Protein AF-A0A5K1DMB5-F1 (afdb_monomer)

Solvent-accessible surface area (backbone atoms only — not comparable to full-atom values): 5255 Å² total; per-residue (Å²): 139,75,87,73,62,65,66,62,50,48,53,52,42,49,58,52,51,43,51,72,74,43,48,63,58,34,63,74,73,70,47,84,67,73,89,75,86,88,87,82,77,71,88,88,74,47,62,75,55,50,54,52,53,51,36,67,69,67,78,49,92,77,84,86,81,57,77,76,74,70,67,58,96,60,92,85,127

pLDDT: mean 78.0, std 9.01, range [46.78, 87.88]

Foldseek 3Di:
DQPDPPVVLVVQCCLPVVCVPPVVVCVVVVHDRRPDDDDDDDPPNCPVVSLVVSCVVNVDDDDDDDPVVVPDPDPDD

Nearest PDB structures (foldseek):
  7mhs-assembly1_E  TM=9.115E-01  e=1.057E-04  Homo sapiens
  5t0g-assembly1_E  TM=9.099E-01  e=1.672E-04  Homo sapiens
  8ua0-assembly1_E  TM=8.987E-01  e=2.172E-04  Saccharomyces cerevisiae
  7ln1-assembly1_F  TM=8.919E-01  e=1.653E-03  Homo sapiens
  7l5x-assembly1_A  TM=7.968E-01  e=1.653E-03  Homo sapiens

Structure (mmCIF, N/CA/C/O backbone):
data_AF-A0A5K1DMB5-F1
#
_entry.id   AF-A0A5K1DMB5-F1
#
loop_
_atom_site.group_PDB
_atom_site.id
_atom_site.type_symbol
_atom_site.label_atom_id
_atom_site.label_alt_id
_atom_site.label_comp_id
_atom_site.label_asym_id
_atom_site.label_entity_id
_atom_site.label_seq_id
_atom_site.pdbx_PDB_ins_code
_atom_site.Cartn_x
_atom_site.Cartn_y
_atom_site.Cartn_z
_atom_site.occupancy
_atom_site.B_iso_or_equiv
_atom_site.auth_seq_id
_atom_site.auth_comp_id
_atom_site.auth_asym_id
_atom_site.auth_atom_id
_atom_site.pdbx_PDB_model_num
ATOM 1 N N . ASP A 1 1 ? 12.910 -4.619 6.275 1.00 50.69 1 ASP A N 1
ATOM 2 C CA . ASP A 1 1 ? 13.303 -3.200 6.280 1.00 50.69 1 ASP A CA 1
ATOM 3 C C . ASP A 1 1 ? 13.593 -2.646 4.902 1.00 50.69 1 ASP A C 1
ATOM 5 O O . ASP A 1 1 ? 14.287 -3.282 4.120 1.00 50.69 1 ASP A O 1
ATOM 9 N N . ILE A 1 2 ? 13.042 -1.468 4.608 1.00 61.81 2 ILE A N 1
ATOM 10 C CA . ILE A 1 2 ? 13.431 -0.625 3.469 1.00 61.81 2 ILE A CA 1
ATOM 11 C C . ILE A 1 2 ? 14.274 0.494 4.083 1.00 61.81 2 ILE A C 1
ATOM 13 O O . ILE A 1 2 ? 13.749 1.254 4.892 1.00 61.81 2 ILE A O 1
ATOM 17 N N . GLY A 1 3 ? 15.568 0.556 3.777 1.00 59.62 3 GLY A N 1
ATOM 18 C CA . GLY A 1 3 ? 16.450 1.601 4.303 1.00 59.62 3 GLY A CA 1
ATOM 19 C C . GLY A 1 3 ? 16.192 2.935 3.603 1.00 59.62 3 GLY A C 1
ATOM 20 O O . GLY A 1 3 ? 16.239 2.998 2.376 1.00 59.62 3 GLY A O 1
ATOM 21 N N . GLY A 1 4 ? 15.911 3.989 4.373 1.00 68.38 4 GLY A N 1
ATOM 22 C CA . GLY A 1 4 ? 15.510 5.290 3.836 1.00 68.38 4 GLY A CA 1
ATOM 23 C C . GLY A 1 4 ? 14.074 5.304 3.294 1.00 68.38 4 GLY A C 1
ATOM 24 O O . GLY A 1 4 ? 13.436 4.265 3.118 1.00 68.38 4 GLY A O 1
ATOM 25 N N . CYS A 1 5 ? 13.558 6.505 3.036 1.00 67.94 5 CYS A N 1
ATOM 26 C CA . CYS A 1 5 ? 12.157 6.783 2.686 1.00 67.94 5 CYS A CA 1
ATOM 27 C C . CYS A 1 5 ? 11.131 6.631 3.828 1.00 67.94 5 CYS A C 1
ATOM 29 O O . CYS A 1 5 ? 10.010 6.175 3.602 1.00 67.94 5 CYS A O 1
ATOM 31 N N . ASP A 1 6 ? 11.490 6.998 5.059 1.00 74.94 6 ASP A N 1
ATOM 32 C CA . ASP A 1 6 ? 10.563 6.910 6.199 1.00 74.94 6 ASP A CA 1
ATOM 33 C C . ASP A 1 6 ? 9.396 7.896 6.099 1.00 74.94 6 ASP A C 1
ATOM 35 O O . ASP A 1 6 ? 8.277 7.543 6.460 1.00 74.94 6 ASP A O 1
ATOM 39 N N . ILE A 1 7 ? 9.618 9.071 5.502 1.00 81.00 7 ILE A N 1
ATOM 40 C CA . ILE A 1 7 ? 8.551 10.045 5.227 1.00 81.00 7 ILE A CA 1
ATOM 41 C C . ILE A 1 7 ? 7.523 9.442 4.265 1.00 81.00 7 ILE A C 1
ATOM 43 O O . ILE A 1 7 ? 6.340 9.410 4.572 1.00 81.00 7 ILE A O 1
ATOM 47 N N . GLN A 1 8 ? 7.970 8.866 3.145 1.00 81.50 8 GLN A N 1
ATOM 48 C CA . GLN A 1 8 ? 7.063 8.281 2.155 1.00 81.50 8 GLN A CA 1
ATOM 49 C C . GLN A 1 8 ? 6.299 7.081 2.725 1.00 81.50 8 GLN A C 1
ATOM 51 O O . GLN A 1 8 ? 5.130 6.892 2.406 1.00 81.50 8 GLN A O 1
ATOM 56 N N . LYS A 1 9 ? 6.931 6.260 3.576 1.00 78.75 9 LYS A N 1
ATOM 57 C CA . LYS A 1 9 ? 6.222 5.182 4.288 1.00 78.75 9 LYS A CA 1
ATOM 58 C C . LYS A 1 9 ? 5.127 5.741 5.182 1.00 78.75 9 LYS A C 1
ATOM 60 O O . LYS A 1 9 ? 4.037 5.179 5.190 1.00 78.75 9 LYS A O 1
ATOM 65 N N . GLN A 1 10 ? 5.439 6.795 5.934 1.00 82.81 10 GLN A N 1
ATOM 66 C CA . GLN A 1 10 ? 4.501 7.423 6.851 1.00 82.81 10 GLN A CA 1
ATOM 67 C C . GLN A 1 10 ? 3.317 8.020 6.089 1.00 82.81 10 GLN A C 1
ATOM 69 O O . GLN A 1 10 ? 2.184 7.689 6.410 1.00 82.81 10 GLN A O 1
ATOM 74 N N . GLU A 1 11 ? 3.564 8.766 5.010 1.00 84.25 11 GLU A N 1
ATOM 75 C CA . GLU A 1 11 ? 2.500 9.354 4.188 1.00 84.25 11 GLU A CA 1
ATOM 76 C C . GLU A 1 11 ? 1.579 8.290 3.576 1.00 84.25 11 GLU A C 1
ATOM 78 O O . GLU A 1 11 ? 0.358 8.430 3.598 1.00 84.25 11 GLU A O 1
ATOM 83 N N . ILE A 1 12 ? 2.140 7.192 3.049 1.00 81.81 12 ILE A N 1
ATOM 84 C CA . ILE A 1 12 ? 1.330 6.097 2.490 1.00 81.81 12 ILE A CA 1
ATOM 85 C C . ILE A 1 12 ? 0.543 5.392 3.599 1.00 81.81 12 ILE A C 1
ATOM 87 O O . ILE A 1 12 ? -0.611 5.025 3.386 1.00 81.81 12 ILE A O 1
ATOM 91 N N . ARG A 1 13 ? 1.154 5.187 4.772 1.00 80.50 13 ARG A N 1
ATOM 92 C CA . ARG A 1 13 ? 0.465 4.617 5.932 1.00 80.50 13 ARG A CA 1
ATOM 93 C C . ARG A 1 13 ? -0.697 5.494 6.346 1.00 80.50 13 ARG A C 1
ATOM 95 O O . ARG A 1 13 ? -1.800 4.990 6.412 1.00 80.50 13 ARG A O 1
ATOM 102 N N . GLU A 1 14 ? -0.506 6.791 6.526 1.00 82.50 14 GLU A N 1
ATOM 103 C CA . GLU A 1 14 ? -1.598 7.699 6.882 1.00 82.50 14 GLU A CA 1
ATOM 104 C C . GLU A 1 14 ? -2.682 7.723 5.799 1.00 82.50 14 GLU A C 1
ATOM 106 O O . GLU A 1 14 ? -3.867 7.624 6.099 1.00 82.50 14 GLU A O 1
ATOM 111 N N . ALA A 1 15 ? -2.308 7.735 4.522 1.00 82.62 15 ALA A N 1
ATOM 112 C CA . ALA A 1 15 ? -3.283 7.702 3.439 1.00 82.62 15 ALA A CA 1
ATOM 113 C C . ALA A 1 15 ? -4.125 6.409 3.387 1.00 82.62 15 ALA A C 1
ATOM 115 O O . ALA A 1 15 ? -5.206 6.427 2.802 1.00 82.62 15 ALA A O 1
ATOM 116 N N . VAL A 1 16 ? -3.661 5.297 3.974 1.00 79.88 16 VAL A N 1
ATOM 117 C CA . VAL A 1 16 ? -4.347 3.991 3.938 1.00 79.88 16 VAL A CA 1
ATOM 118 C C . VAL A 1 16 ? -4.905 3.585 5.310 1.00 79.88 16 VAL A C 1
ATOM 120 O O . VAL A 1 16 ? -6.077 3.245 5.417 1.00 79.88 16 VAL A O 1
ATOM 123 N N . GLU A 1 17 ? -4.103 3.635 6.371 1.00 81.06 17 GLU A N 1
ATOM 124 C CA . GLU A 1 17 ? -4.470 3.287 7.752 1.00 81.06 17 GLU A CA 1
ATOM 125 C C . GLU A 1 17 ? -5.451 4.286 8.367 1.00 81.06 17 GLU A C 1
ATOM 127 O O . GLU A 1 17 ? -6.392 3.868 9.043 1.00 81.06 17 GLU A O 1
ATOM 132 N N . LEU A 1 18 ? -5.272 5.591 8.142 1.00 82.69 18 LEU A N 1
ATOM 133 C CA . LEU A 1 18 ? -6.113 6.623 8.756 1.00 82.69 18 LEU A CA 1
ATOM 134 C C . LEU A 1 18 ? -7.585 6.530 8.312 1.00 82.69 18 LEU A C 1
ATOM 136 O O . LEU A 1 18 ? -8.446 6.519 9.194 1.00 82.69 18 LEU A O 1
ATOM 140 N N . PRO A 1 19 ? -7.916 6.389 7.010 1.00 81.62 19 PRO A N 1
ATOM 141 C CA . PRO A 1 19 ? -9.306 6.198 6.595 1.00 81.62 19 PRO A CA 1
ATOM 142 C C . PRO A 1 19 ? -9.881 4.833 7.002 1.00 81.62 19 PRO A C 1
ATOM 144 O O . PRO A 1 19 ? -11.083 4.746 7.245 1.00 81.62 19 PRO A O 1
ATOM 147 N N . LEU A 1 20 ? -9.054 3.785 7.121 1.00 79.06 20 LEU A N 1
ATOM 148 C CA . LEU A 1 20 ? -9.497 2.462 7.584 1.00 79.06 20 LEU A CA 1
ATOM 149 C C . LEU A 1 20 ? -9.791 2.429 9.092 1.00 79.06 20 LEU A C 1
ATOM 151 O O . LEU A 1 20 ? -10.744 1.782 9.515 1.00 79.06 20 LEU A O 1
ATOM 155 N N . THR A 1 21 ? -8.987 3.127 9.896 1.00 81.56 21 THR A N 1
ATOM 156 C CA . THR A 1 21 ? -9.065 3.089 11.367 1.00 81.56 21 THR A CA 1
ATOM 157 C C . THR A 1 21 ? -9.996 4.167 11.915 1.00 81.56 21 THR A C 1
ATOM 159 O O . THR A 1 21 ? -10.729 3.932 12.870 1.00 81.56 21 THR A O 1
ATOM 162 N N . HIS A 1 22 ? -9.998 5.352 11.299 1.00 83.00 22 HIS A N 1
ATOM 163 C CA . HIS A 1 22 ? -10.710 6.532 11.785 1.00 83.00 22 HIS A CA 1
ATOM 164 C C . HIS A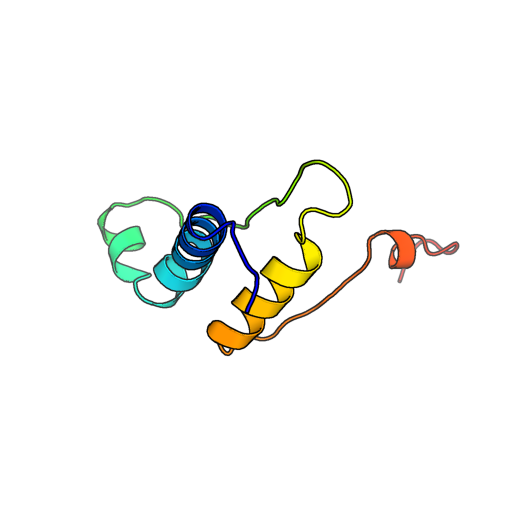 1 22 ? -11.673 7.104 10.739 1.00 83.00 22 HIS A C 1
ATOM 166 O O . HIS A 1 22 ? -11.710 8.312 10.501 1.00 83.00 22 HIS A O 1
ATOM 172 N N . HIS A 1 23 ? -12.498 6.250 10.131 1.00 79.94 23 HIS A N 1
ATOM 173 C CA . HIS A 1 23 ? -13.504 6.683 9.152 1.00 79.94 23 HIS A CA 1
ATOM 174 C C . HIS A 1 23 ? -14.470 7.753 9.714 1.00 79.94 23 HIS A C 1
ATOM 176 O O . HIS A 1 23 ? -15.019 8.569 8.972 1.00 79.94 23 HIS A O 1
ATOM 182 N N . GLU A 1 24 ? -14.688 7.752 11.032 1.00 84.88 24 GLU A N 1
ATOM 183 C CA . GLU A 1 24 ? -15.608 8.663 11.708 1.00 84.88 24 GLU A CA 1
ATOM 184 C C . GLU A 1 24 ? -15.095 10.110 11.729 1.00 84.88 24 GLU A C 1
ATOM 186 O O . GLU A 1 24 ? -15.895 11.029 11.565 1.00 84.88 24 GLU A O 1
ATOM 191 N N . LEU A 1 25 ? -13.772 10.323 11.794 1.00 85.12 25 LEU A N 1
ATOM 192 C CA . LEU A 1 25 ? -13.165 11.658 11.671 1.00 85.12 25 LEU A CA 1
ATOM 193 C C . LEU A 1 25 ? -13.478 12.285 10.308 1.00 85.12 25 LEU A C 1
ATOM 195 O O . LEU A 1 25 ? -13.912 13.433 10.240 1.00 85.12 25 LEU A O 1
ATOM 199 N N . TYR A 1 26 ? -13.335 11.516 9.226 1.00 84.06 26 TYR A N 1
ATOM 200 C CA . TYR A 1 26 ? -13.664 11.977 7.873 1.00 84.06 26 TYR A CA 1
ATOM 201 C C . TYR A 1 26 ? -15.150 12.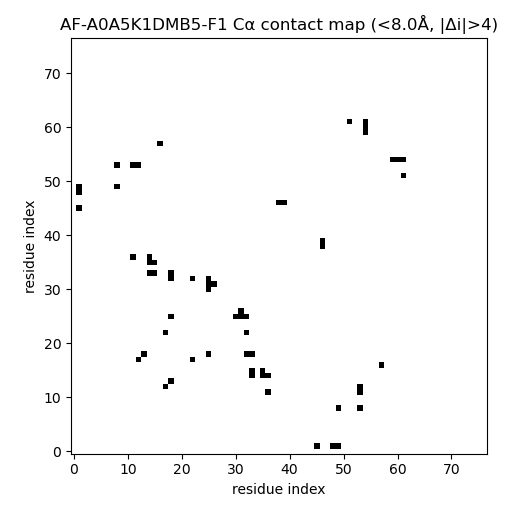342 7.752 1.00 84.06 26 TYR A C 1
ATOM 203 O O . TYR A 1 26 ? -15.498 13.383 7.192 1.00 84.06 26 TYR A O 1
ATOM 211 N N . LYS A 1 27 ? -16.028 11.539 8.368 1.00 83.00 27 LYS A N 1
ATOM 212 C CA . LYS A 1 27 ? -17.477 11.776 8.381 1.00 83.00 27 LYS A CA 1
ATOM 213 C C . LYS A 1 27 ? -17.875 13.018 9.186 1.00 83.00 27 LYS A C 1
ATOM 215 O O . LYS A 1 27 ? -18.800 13.715 8.784 1.00 83.00 27 LYS A O 1
ATOM 220 N N . GLN A 1 28 ? -17.192 13.301 10.297 1.00 87.19 28 GLN A N 1
ATOM 221 C CA . GLN A 1 28 ? -17.442 14.486 11.127 1.00 87.19 28 GLN A CA 1
ATOM 222 C C . GLN A 1 28 ? -16.945 15.779 10.475 1.00 87.19 28 GLN A C 1
ATOM 224 O O . GLN A 1 28 ? -17.610 16.806 10.567 1.00 87.19 28 GLN A O 1
ATOM 229 N N . ILE A 1 29 ? -15.792 15.726 9.807 1.00 87.12 29 ILE A N 1
ATOM 230 C CA . ILE A 1 29 ? -15.204 16.877 9.108 1.00 87.12 29 ILE A CA 1
ATOM 231 C C . ILE A 1 29 ? -15.933 17.140 7.775 1.00 87.12 29 ILE A C 1
ATOM 233 O O . ILE A 1 29 ? -15.896 18.254 7.258 1.00 87.12 29 ILE A O 1
ATOM 237 N N . GLY A 1 30 ? -16.634 16.139 7.230 1.00 84.06 30 GLY A N 1
ATOM 238 C CA . GLY A 1 30 ? -17.368 16.255 5.968 1.00 84.06 30 GLY A CA 1
ATOM 239 C C . GLY A 1 30 ? -16.459 16.221 4.739 1.00 84.06 30 GLY A C 1
ATOM 240 O O . GLY A 1 30 ? -16.821 16.763 3.698 1.00 84.06 30 GLY A O 1
ATOM 241 N N . ILE A 1 31 ? -15.278 15.611 4.864 1.00 85.44 31 ILE A N 1
ATOM 242 C CA . ILE A 1 31 ? -14.333 15.414 3.761 1.00 85.44 31 ILE A CA 1
ATOM 243 C C . ILE A 1 31 ? -14.325 13.951 3.333 1.00 85.44 31 ILE A C 1
ATOM 245 O O . ILE A 1 31 ? -14.385 13.042 4.162 1.00 85.44 31 ILE A O 1
ATOM 249 N N . ASP A 1 32 ? -14.209 13.721 2.029 1.00 80.69 32 ASP A N 1
ATOM 250 C CA . ASP A 1 32 ? -14.046 12.371 1.508 1.00 80.69 32 ASP A CA 1
ATOM 251 C C . ASP A 1 32 ? -12.642 11.834 1.829 1.00 80.69 32 ASP A C 1
ATOM 253 O O . ASP A 1 32 ? -11.647 12.551 1.661 1.00 80.69 32 ASP A O 1
ATOM 257 N N . PRO A 1 33 ? -12.526 10.569 2.271 1.00 80.69 33 PRO A N 1
ATOM 258 C CA . PRO A 1 33 ? -11.229 9.947 2.467 1.00 80.69 33 PRO A CA 1
ATOM 259 C C . PRO A 1 33 ? -10.476 9.826 1.131 1.00 80.69 33 PRO A C 1
ATOM 261 O O . PRO A 1 33 ? -11.093 9.687 0.066 1.00 80.69 33 PRO A O 1
ATOM 264 N N . PRO A 1 34 ? -9.132 9.840 1.159 1.00 78.75 34 PRO A N 1
ATOM 265 C CA . PRO A 1 34 ? -8.330 9.653 -0.042 1.00 78.75 34 PRO A CA 1
ATOM 266 C C . PRO A 1 34 ? -8.664 8.309 -0.705 1.00 78.75 34 PRO A C 1
ATOM 268 O O . PRO A 1 34 ? -8.652 7.257 -0.071 1.00 78.75 34 PRO A O 1
ATOM 271 N N . ARG A 1 35 ? -8.972 8.343 -2.007 1.00 77.88 35 ARG A N 1
ATOM 272 C CA . ARG A 1 35 ? -9.429 7.159 -2.764 1.00 77.88 35 ARG A CA 1
ATOM 273 C C . ARG A 1 35 ? -8.293 6.237 -3.209 1.00 77.88 35 ARG A C 1
ATOM 275 O O . ARG A 1 35 ? -8.548 5.106 -3.609 1.00 77.88 35 ARG A O 1
ATOM 282 N N . GLY A 1 36 ? -7.053 6.712 -3.169 1.00 82.12 36 GLY A N 1
ATOM 283 C CA . GLY A 1 36 ? -5.879 5.943 -3.557 1.00 82.12 36 GLY A CA 1
ATOM 284 C C . GLY A 1 36 ? -4.607 6.780 -3.526 1.00 82.12 36 GLY A C 1
ATOM 285 O O . GLY A 1 36 ? -4.655 8.005 -3.425 1.00 82.12 36 GLY A O 1
ATOM 286 N N . VAL A 1 37 ? -3.467 6.102 -3.629 1.00 83.94 37 VAL A N 1
ATOM 287 C CA . VAL A 1 37 ? -2.134 6.716 -3.618 1.00 83.94 37 VAL A CA 1
ATOM 288 C C . VAL A 1 37 ? -1.410 6.356 -4.911 1.00 83.94 37 VAL A C 1
ATOM 290 O O . VAL A 1 37 ? -1.386 5.190 -5.307 1.00 83.94 37 VAL A O 1
ATOM 293 N N . LEU A 1 38 ? -0.793 7.345 -5.561 1.00 86.06 38 LEU A N 1
ATOM 294 C CA . LEU A 1 38 ? 0.034 7.144 -6.751 1.00 86.06 38 LEU A CA 1
ATOM 295 C C . LEU A 1 38 ? 1.518 7.283 -6.394 1.00 86.06 38 LEU A C 1
ATOM 297 O O . LEU A 1 38 ? 1.976 8.354 -6.007 1.00 86.06 38 LEU A O 1
ATOM 301 N N . LEU A 1 39 ? 2.288 6.209 -6.576 1.00 84.75 39 LEU A N 1
ATOM 302 C CA . LEU A 1 39 ? 3.737 6.212 -6.359 1.00 84.75 39 LEU A CA 1
ATOM 303 C C . LEU A 1 39 ? 4.473 6.404 -7.687 1.00 84.75 39 LEU A C 1
ATOM 305 O O . LEU A 1 39 ? 4.469 5.509 -8.531 1.00 84.75 39 LEU A O 1
ATOM 309 N N . TYR A 1 40 ? 5.159 7.537 -7.855 1.00 86.94 40 TYR A N 1
ATOM 310 C CA . TYR A 1 40 ? 5.912 7.855 -9.075 1.00 86.94 40 TYR A CA 1
ATOM 311 C C . TYR A 1 40 ? 7.397 8.157 -8.803 1.00 86.94 40 TYR A C 1
ATOM 313 O O . TYR A 1 40 ? 7.868 8.180 -7.665 1.00 86.94 40 TYR A O 1
ATOM 321 N N . GLY A 1 41 ? 8.190 8.284 -9.869 1.00 86.88 41 GLY A N 1
ATOM 322 C CA . GLY A 1 41 ? 9.604 8.678 -9.830 1.00 86.88 41 GLY A CA 1
ATOM 323 C C . GLY A 1 41 ? 10.540 7.679 -10.524 1.00 86.88 41 GLY A C 1
ATOM 324 O O . GLY A 1 41 ? 10.060 6.729 -11.142 1.00 86.88 41 GLY A O 1
ATOM 325 N N . PRO A 1 42 ? 11.866 7.829 -10.365 1.00 87.88 42 PRO A N 1
ATOM 326 C CA . PRO A 1 42 ? 12.857 7.012 -11.066 1.00 87.88 42 PRO A CA 1
ATOM 327 C C . PRO A 1 42 ? 12.710 5.504 -10.791 1.00 87.88 42 PRO A C 1
ATOM 329 O O . PRO A 1 42 ? 12.241 5.123 -9.706 1.00 87.88 42 PRO A O 1
ATOM 332 N N . PRO A 1 43 ? 13.111 4.634 -11.736 1.00 84.31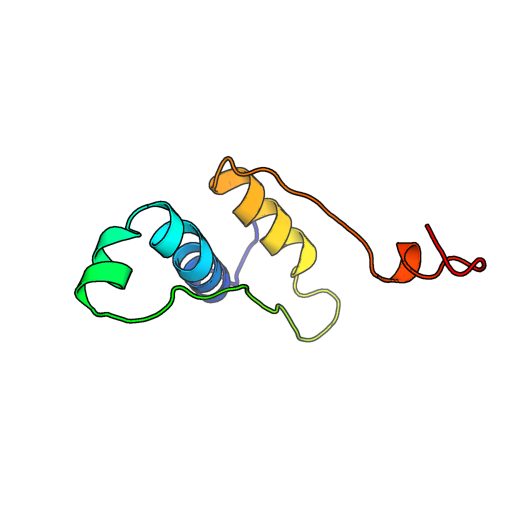 43 PRO A N 1
ATOM 333 C CA . PRO A 1 43 ? 13.210 3.201 -11.481 1.00 84.31 43 PRO A CA 1
ATOM 334 C C . PRO A 1 43 ? 14.271 2.929 -10.402 1.00 84.31 43 PRO A C 1
ATOM 336 O O . PRO A 1 43 ? 15.249 3.658 -10.278 1.00 84.31 43 PRO A O 1
ATOM 339 N N . GLY A 1 44 ? 14.067 1.888 -9.594 1.00 80.88 44 GLY A N 1
ATOM 340 C CA . GLY A 1 44 ? 15.013 1.500 -8.538 1.00 80.88 44 GLY A CA 1
ATOM 341 C C . GLY A 1 44 ? 14.804 2.163 -7.169 1.00 80.88 44 GLY A C 1
ATOM 342 O O . GLY A 1 44 ? 15.401 1.712 -6.202 1.00 80.88 44 GLY A O 1
ATOM 343 N N . THR A 1 45 ? 13.896 3.138 -7.015 1.00 80.81 45 THR A N 1
ATOM 344 C CA . THR A 1 45 ? 13.628 3.780 -5.702 1.00 80.81 45 THR A CA 1
ATOM 345 C C . THR A 1 45 ? 12.700 2.971 -4.777 1.00 80.81 45 THR A C 1
ATOM 347 O O . THR A 1 45 ? 12.083 3.527 -3.874 1.00 80.81 45 THR A O 1
ATOM 350 N N . GLY A 1 46 ? 12.495 1.677 -5.038 1.00 81.94 46 GLY A N 1
ATOM 351 C CA . GLY A 1 46 ? 11.751 0.797 -4.128 1.00 81.94 46 GLY A CA 1
ATOM 352 C C . GLY A 1 46 ? 10.222 0.956 -4.080 1.00 81.94 46 GLY A C 1
ATOM 353 O O . GLY A 1 46 ? 9.609 0.387 -3.185 1.00 81.94 46 GLY A O 1
ATOM 354 N N . LYS A 1 47 ? 9.566 1.641 -5.031 1.00 87.31 47 LYS A N 1
ATOM 355 C CA . LYS A 1 47 ? 8.095 1.871 -5.031 1.00 87.31 47 LYS A CA 1
ATOM 356 C C . LYS A 1 47 ? 7.271 0.583 -4.882 1.00 87.31 47 LYS A C 1
ATOM 358 O O . LYS A 1 47 ? 6.389 0.491 -4.035 1.00 87.31 47 LYS A O 1
ATOM 363 N N . THR A 1 48 ? 7.607 -0.445 -5.663 1.00 84.69 48 THR A N 1
ATOM 364 C CA . THR A 1 48 ? 6.946 -1.760 -5.601 1.00 84.69 48 THR A CA 1
ATOM 365 C C . THR A 1 48 ? 7.187 -2.465 -4.266 1.00 84.69 48 THR A C 1
ATOM 367 O O . THR A 1 48 ? 6.329 -3.200 -3.783 1.00 84.69 48 THR A O 1
ATOM 370 N N . MET A 1 49 ? 8.359 -2.258 -3.662 1.00 83.81 49 MET A N 1
ATOM 371 C CA . MET A 1 49 ? 8.704 -2.839 -2.365 1.00 83.81 49 MET A CA 1
ATOM 372 C C . MET A 1 49 ? 7.974 -2.117 -1.225 1.00 83.81 49 MET A C 1
ATOM 374 O O . MET A 1 49 ? 7.468 -2.783 -0.328 1.00 83.81 49 MET A O 1
ATOM 378 N N . LEU A 1 50 ? 7.844 -0.787 -1.306 1.00 82.50 50 LEU A N 1
ATOM 379 C CA . LEU A 1 50 ? 7.039 0.035 -0.397 1.00 82.50 50 LEU A CA 1
ATOM 380 C C . LEU A 1 50 ? 5.577 -0.411 -0.384 1.00 82.50 50 LEU A C 1
ATOM 382 O O . LEU A 1 50 ? 5.043 -0.678 0.687 1.00 82.50 50 LEU A O 1
ATOM 386 N N . ALA A 1 51 ? 4.960 -0.578 -1.558 1.00 81.81 51 ALA A N 1
ATOM 387 C CA . ALA A 1 51 ? 3.573 -1.034 -1.656 1.00 81.81 51 ALA A CA 1
ATOM 388 C C . ALA A 1 51 ? 3.358 -2.397 -0.968 1.00 81.81 51 ALA A C 1
ATOM 390 O O . ALA A 1 51 ? 2.410 -2.564 -0.205 1.00 81.81 51 ALA A O 1
ATOM 391 N N . LYS A 1 52 ? 4.278 -3.352 -1.170 1.00 83.38 52 LYS A N 1
ATOM 392 C CA . LYS A 1 52 ?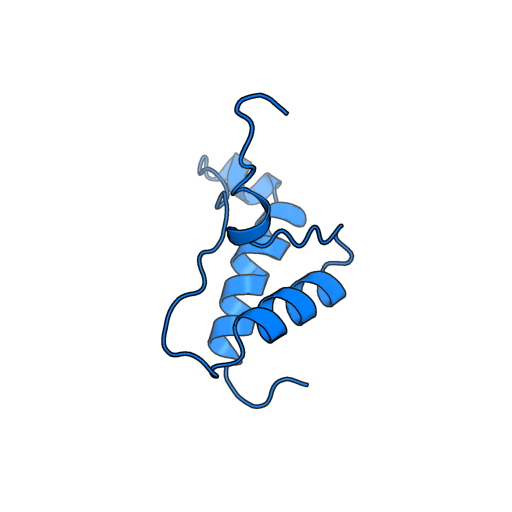 4.239 -4.659 -0.491 1.00 83.38 52 LYS A CA 1
ATOM 393 C C . LYS A 1 52 ? 4.431 -4.547 1.023 1.00 83.38 52 LYS A C 1
ATOM 395 O O . LYS A 1 52 ? 3.776 -5.261 1.772 1.00 83.38 52 LYS A O 1
ATOM 400 N N . ALA A 1 53 ? 5.340 -3.684 1.474 1.00 82.31 53 ALA A N 1
ATOM 401 C CA . ALA A 1 53 ? 5.612 -3.493 2.896 1.00 82.31 53 ALA A CA 1
ATOM 402 C C . ALA A 1 53 ? 4.415 -2.871 3.628 1.00 82.31 53 ALA A C 1
ATOM 404 O O . ALA A 1 53 ? 4.073 -3.327 4.714 1.00 82.31 53 ALA A O 1
ATOM 405 N N . VAL A 1 54 ? 3.759 -1.879 3.017 1.00 80.38 54 VAL A N 1
ATOM 406 C CA . VAL A 1 54 ? 2.531 -1.277 3.555 1.00 80.38 54 VAL A CA 1
ATOM 407 C C . VAL A 1 54 ? 1.419 -2.315 3.616 1.00 80.38 54 VAL A C 1
ATOM 409 O O . VAL A 1 54 ? 0.819 -2.477 4.668 1.00 80.38 54 VAL A O 1
ATOM 412 N N . ALA A 1 55 ? 1.204 -3.073 2.540 1.00 80.50 55 ALA A N 1
ATOM 413 C CA . ALA A 1 55 ? 0.172 -4.103 2.493 1.00 80.50 55 ALA A CA 1
ATOM 414 C C . ALA A 1 55 ? 0.344 -5.205 3.553 1.00 80.50 55 ALA A C 1
ATOM 416 O O . ALA A 1 55 ? -0.630 -5.639 4.163 1.00 80.50 55 ALA A O 1
ATOM 417 N N . ASN A 1 56 ? 1.587 -5.627 3.806 1.00 80.50 56 ASN A N 1
ATOM 418 C CA . ASN A 1 56 ? 1.893 -6.567 4.886 1.00 80.50 56 ASN A CA 1
ATOM 419 C C . ASN A 1 56 ? 1.609 -5.981 6.278 1.00 80.50 56 ASN A C 1
ATOM 421 O O . ASN A 1 56 ? 1.310 -6.736 7.196 1.00 80.50 56 ASN A O 1
ATOM 425 N N . HIS A 1 57 ? 1.722 -4.662 6.453 1.00 77.19 57 HIS A N 1
ATOM 426 C CA . HIS A 1 57 ? 1.498 -3.999 7.738 1.00 77.19 57 HIS A CA 1
ATOM 427 C C . HIS A 1 57 ? 0.008 -3.808 8.040 1.00 77.19 57 HIS A C 1
ATOM 429 O O . HIS A 1 57 ? -0.436 -4.062 9.155 1.00 77.19 57 HIS A O 1
ATOM 435 N N . THR A 1 58 ? -0.781 -3.413 7.039 1.00 71.88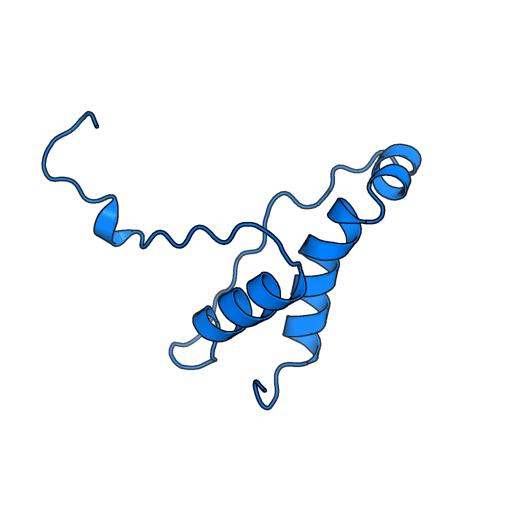 58 THR A N 1
ATOM 436 C CA . THR A 1 58 ? -2.213 -3.119 7.198 1.00 71.88 58 THR A CA 1
ATOM 437 C C . THR A 1 58 ? -3.104 -4.352 7.331 1.00 71.88 58 THR A C 1
ATOM 439 O O . THR A 1 58 ? -4.311 -4.200 7.490 1.00 71.88 58 THR A O 1
ATOM 442 N N . THR A 1 59 ? -2.551 -5.572 7.270 1.00 72.06 59 THR A N 1
ATOM 443 C CA . THR A 1 59 ? -3.318 -6.840 7.269 1.00 72.06 59 THR A CA 1
ATOM 444 C C . THR A 1 59 ? -4.490 -6.807 6.271 1.00 72.06 59 THR A C 1
ATOM 446 O O . THR A 1 59 ? -5.551 -7.389 6.489 1.00 72.06 59 THR A O 1
ATOM 449 N N . ALA A 1 60 ? -4.317 -6.075 5.171 1.00 71.38 60 ALA A N 1
ATOM 450 C CA . ALA A 1 60 ? -5.334 -5.874 4.152 1.00 71.38 60 ALA A CA 1
ATOM 451 C C . ALA A 1 60 ? -5.095 -6.822 2.971 1.00 71.38 60 ALA A C 1
ATOM 453 O O . ALA A 1 60 ? -3.970 -7.256 2.712 1.00 71.38 60 ALA A O 1
ATOM 454 N N . ALA A 1 61 ? -6.152 -7.132 2.219 1.00 77.44 61 ALA A N 1
ATOM 455 C CA . ALA A 1 61 ? -6.020 -7.918 0.999 1.00 77.44 61 ALA A CA 1
ATOM 456 C C . ALA A 1 61 ? -5.191 -7.145 -0.043 1.00 77.44 61 ALA A C 1
ATOM 458 O O . ALA A 1 61 ? -5.575 -6.062 -0.484 1.00 77.44 61 ALA A O 1
ATOM 459 N N . PHE A 1 62 ? -4.053 -7.709 -0.451 1.00 80.81 62 PHE A N 1
ATOM 460 C CA . PHE A 1 62 ? -3.186 -7.116 -1.465 1.00 80.81 62 PHE A CA 1
ATOM 461 C C . PHE A 1 62 ? -3.411 -7.767 -2.825 1.00 80.81 62 PHE A C 1
ATOM 463 O O . PHE A 1 62 ? -2.984 -8.897 -3.060 1.00 80.81 62 PHE A O 1
ATOM 470 N N . ILE A 1 63 ? -4.039 -7.030 -3.738 1.00 83.38 63 ILE A N 1
ATOM 471 C CA . ILE A 1 63 ? -4.214 -7.452 -5.128 1.00 83.38 63 ILE A CA 1
ATOM 472 C C . ILE A 1 63 ? -3.176 -6.718 -5.970 1.00 83.38 63 ILE A C 1
ATOM 474 O O . ILE A 1 63 ? -3.236 -5.502 -6.149 1.00 83.38 63 ILE A O 1
ATOM 478 N N . ARG A 1 64 ? -2.196 -7.461 -6.484 1.00 82.06 64 ARG A N 1
ATOM 479 C CA . ARG A 1 64 ? -1.212 -6.931 -7.425 1.00 82.06 64 ARG A CA 1
ATOM 480 C C . ARG A 1 64 ? -1.683 -7.222 -8.838 1.00 82.06 64 ARG A C 1
ATOM 482 O O . ARG A 1 64 ? -1.758 -8.387 -9.204 1.00 82.06 64 ARG A O 1
ATOM 489 N N . VAL A 1 65 ? -1.887 -6.174 -9.627 1.00 82.50 65 VAL A N 1
ATOM 490 C CA . VAL A 1 65 ? -2.117 -6.305 -11.068 1.00 82.50 6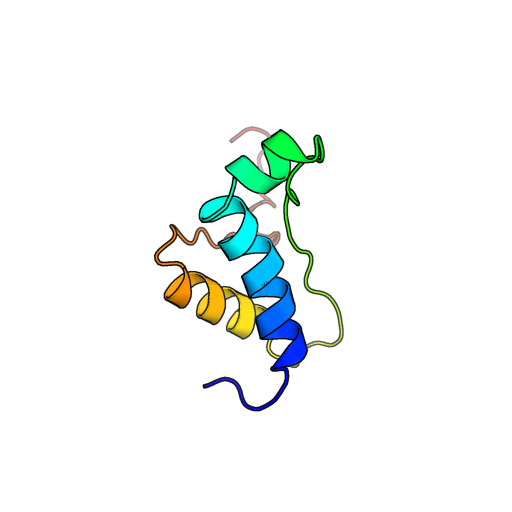5 VAL A CA 1
ATOM 491 C C . VAL A 1 65 ? -1.090 -5.470 -11.814 1.00 82.50 65 VAL A C 1
ATOM 493 O O . VAL A 1 65 ? -0.820 -4.326 -11.439 1.00 82.50 65 VAL A O 1
ATOM 496 N N . VAL A 1 66 ? -0.467 -6.045 -12.837 1.00 81.44 66 VAL A N 1
ATOM 497 C CA . VAL A 1 66 ? 0.464 -5.324 -13.701 1.00 81.44 66 VAL A CA 1
ATOM 498 C C . VAL A 1 66 ? -0.299 -4.830 -14.925 1.00 81.44 66 VAL A C 1
ATOM 500 O O . VAL A 1 66 ? -0.989 -5.596 -15.580 1.00 81.44 66 VAL A O 1
ATOM 503 N N . GLY A 1 67 ? -0.155 -3.551 -15.280 1.00 77.94 67 GLY A N 1
ATOM 504 C CA . GLY A 1 67 ? -0.853 -2.964 -16.436 1.00 77.94 67 GLY A CA 1
ATOM 505 C C . GLY A 1 67 ? -0.621 -3.707 -17.760 1.00 77.94 67 GLY A C 1
ATOM 506 O O . GLY A 1 67 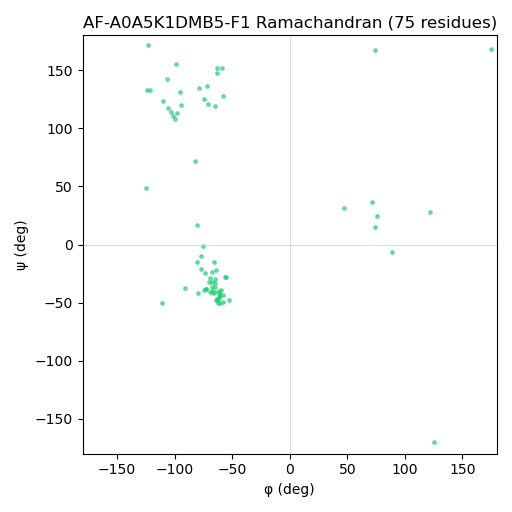? -1.492 -3.720 -18.619 1.00 77.94 67 GLY A O 1
ATOM 507 N N . SER A 1 68 ? 0.521 -4.381 -17.911 1.00 77.12 68 SER A N 1
ATOM 508 C CA . SER A 1 68 ? 0.800 -5.236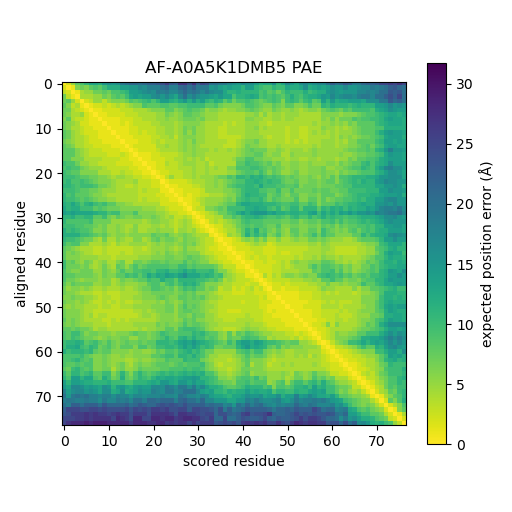 -19.069 1.00 77.12 68 SER A CA 1
ATOM 509 C C . SER A 1 68 ? -0.071 -6.495 -19.133 1.00 77.12 68 SER A C 1
ATOM 511 O O . SER A 1 68 ? -0.253 -7.028 -20.219 1.00 77.12 68 SER A O 1
ATOM 513 N N . GLU A 1 69 ? -0.607 -6.972 -18.006 1.00 70.56 69 GLU A N 1
ATOM 514 C CA . GLU A 1 69 ? -1.544 -8.106 -17.958 1.00 70.56 69 GLU A CA 1
ATOM 515 C C . GLU A 1 69 ? -2.936 -7.717 -18.476 1.00 70.56 69 GLU A C 1
ATOM 517 O O . GLU A 1 69 ? -3.647 -8.569 -18.994 1.00 70.56 69 GLU A O 1
ATOM 522 N N . PHE A 1 70 ? -3.297 -6.430 -18.420 1.00 68.12 70 PHE A N 1
ATOM 523 C CA . PHE A 1 70 ? -4.559 -5.917 -18.971 1.00 68.12 70 PHE A CA 1
ATOM 524 C C . PHE A 1 70 ? -4.557 -5.772 -20.497 1.00 68.12 70 PHE A C 1
ATOM 526 O O . PHE A 1 70 ? -5.603 -5.526 -21.095 1.00 68.12 70 PHE A O 1
ATOM 533 N N . VAL A 1 71 ? -3.403 -5.907 -21.156 1.00 63.94 71 VAL A N 1
ATOM 534 C CA . VAL A 1 71 ? -3.326 -5.866 -22.621 1.00 63.94 71 VAL A CA 1
ATOM 535 C C . VAL A 1 71 ? -3.698 -7.247 -23.167 1.00 63.94 71 VAL A C 1
ATOM 537 O O . VAL A 1 71 ? -2.852 -8.000 -23.645 1.00 63.94 71 VAL A O 1
ATOM 540 N N . G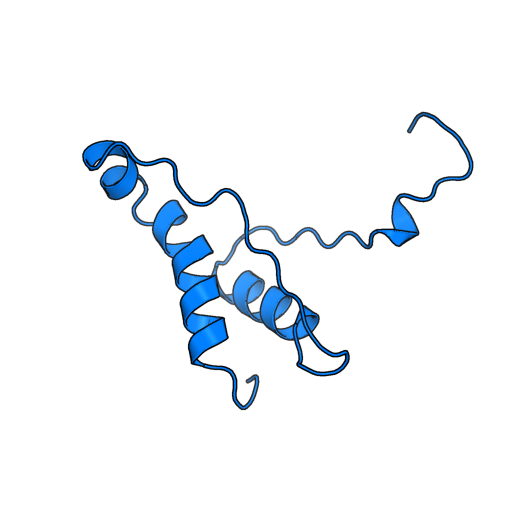LN A 1 72 ? -4.979 -7.607 -23.080 1.00 59.47 72 GLN A N 1
ATOM 541 C CA . GLN A 1 72 ? -5.499 -8.776 -23.779 1.00 59.47 72 GLN A CA 1
ATOM 542 C C . GLN A 1 72 ? -5.741 -8.433 -25.250 1.00 59.47 72 GLN A C 1
ATOM 544 O O . GLN A 1 72 ? -6.309 -7.405 -25.608 1.00 59.47 72 GLN A O 1
ATOM 549 N N . LYS A 1 73 ? -5.300 -9.335 -26.132 1.00 61.94 73 LYS A N 1
ATOM 550 C CA . LYS A 1 73 ? -5.489 -9.227 -27.588 1.00 61.94 73 LYS A CA 1
ATOM 551 C C . LYS A 1 73 ? -6.968 -9.322 -28.003 1.00 61.94 73 LYS A C 1
ATOM 553 O O . LYS A 1 73 ? -7.306 -8.994 -29.136 1.00 61.94 73 LYS A O 1
ATOM 558 N N . TYR A 1 74 ? -7.828 -9.779 -27.099 1.00 61.41 74 TYR A N 1
ATOM 559 C CA . TYR A 1 74 ? -9.256 -9.967 -27.306 1.00 61.41 74 TYR A CA 1
ATOM 560 C C . TYR A 1 74 ? -10.009 -8.916 -26.488 1.00 61.41 74 TYR A C 1
ATOM 562 O O . TYR A 1 74 ? -9.806 -8.817 -25.282 1.00 61.41 74 TYR A O 1
ATOM 570 N N . LEU A 1 75 ? -10.850 -8.110 -27.143 1.00 46.78 75 LEU A N 1
ATOM 571 C CA . LEU A 1 75 ? -11.776 -7.227 -26.437 1.00 46.78 75 LEU A CA 1
ATOM 572 C C . LEU A 1 75 ? -12.872 -8.081 -25.781 1.00 46.78 75 LEU A C 1
ATOM 574 O O . LEU A 1 75 ? -13.618 -8.735 -26.510 1.00 46.78 75 LEU A O 1
ATOM 578 N N . GLY A 1 76 ? -13.015 -8.010 -24.453 1.00 67.06 76 GLY A N 1
ATOM 579 C CA . GLY A 1 76 ? -14.248 -8.422 -23.768 1.00 67.06 76 GLY A CA 1
ATOM 580 C C . GLY A 1 76 ? -14.166 -9.518 -22.701 1.00 67.06 76 GLY A C 1
ATOM 581 O O . GLY A 1 76 ? -15.181 -10.182 -22.508 1.00 67.06 76 GLY A O 1
ATOM 582 N N . GLU A 1 77 ? -13.043 -9.697 -22.000 1.00 50.72 77 GLU A N 1
ATOM 583 C CA . GLU A 1 77 ? -13.036 -10.373 -20.684 1.00 50.72 77 GLU A CA 1
ATOM 584 C C . GLU A 1 77 ? -12.751 -9.385 -19.550 1.00 50.72 77 GLU A C 1
ATOM 586 O O . GLU A 1 77 ? -11.904 -8.483 -19.755 1.00 50.72 77 GLU A O 1
#

Mean predicted aligned error: 8.2 Å

Organism: NCBI:txid210225

Secondary structure (DSSP, 8-state):
---S-HHHHHHHHHHHHHHHH-HHHHHHHT-PPP------SSTTS-HHHHHHHHHHHTT-------GGGG--SSS--

InterPro domains:
  IPR003959 ATPase, AAA-type, core [PF00004] (37-77)
  IPR027417 P-loop containing nucleoside triphosphate hydrolase [G3DSA:3.40.50.300] (1-77)
  IPR027417 P-loop containing nucleoside triphosphate hydrolase [SSF52540] (1-77)
  IPR050221 26S Proteasome Regulatory ATPase [PTHR23073] (1-77)

Radius of gyration: 15.62 Å; Cα contacts (8 Å, |Δi|>4): 31; chains: 1; bounding box: 34×27×39 Å

Sequence (77 aa):
DIGGCDIQKQEIREAVELPLTHHELYKQIGIDPPRGVLLYGPPGTGKTMLAKAVANHTTAAFIRVVGSEFVQKYLGE